Protein AF-A0A3D3TGI0-F1 (afdb_monomer)

Structure (mmCIF, N/CA/C/O backbone):
data_AF-A0A3D3TGI0-F1
#
_entry.id   AF-A0A3D3TGI0-F1
#
loop_
_atom_site.group_PDB
_atom_site.id
_atom_site.type_symbol
_atom_site.label_atom_id
_atom_site.label_alt_id
_atom_site.label_comp_id
_atom_site.label_asym_id
_atom_site.label_entity_id
_atom_site.label_seq_id
_atom_site.pdbx_PDB_ins_code
_atom_site.Cartn_x
_atom_site.Cartn_y
_atom_site.Cartn_z
_atom_site.occupancy
_atom_site.B_iso_or_equiv
_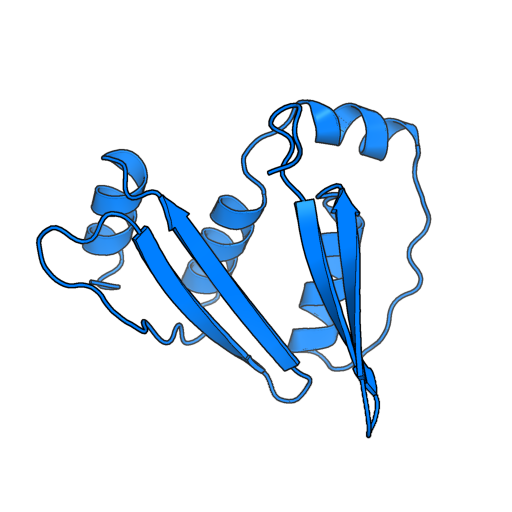atom_site.auth_seq_id
_atom_site.auth_comp_id
_atom_site.auth_asym_id
_atom_site.auth_atom_id
_atom_site.pdbx_PDB_model_num
ATOM 1 N N . THR A 1 1 ? -0.706 3.916 -10.658 1.00 50.66 1 THR A N 1
ATOM 2 C CA . THR A 1 1 ? -0.327 5.333 -10.785 1.00 50.66 1 THR A CA 1
ATOM 3 C C . THR A 1 1 ? -1.425 6.099 -11.508 1.00 50.66 1 THR A C 1
ATOM 5 O O . THR A 1 1 ? -2.243 5.463 -12.172 1.00 50.66 1 THR A O 1
ATOM 8 N N . SER A 1 2 ? -1.526 7.420 -11.330 1.00 55.44 2 SER A N 1
ATOM 9 C CA . SER A 1 2 ? -2.457 8.270 -12.094 1.00 55.44 2 SER A CA 1
ATOM 10 C C . SER A 1 2 ? -2.064 8.320 -13.581 1.00 55.44 2 SER A C 1
ATOM 12 O O . SER A 1 2 ? -0.994 7.838 -13.958 1.00 55.44 2 SER A O 1
ATOM 14 N N . LYS A 1 3 ? -2.903 8.935 -14.429 1.00 52.12 3 LYS A N 1
ATOM 15 C CA . LYS A 1 3 ? -2.569 9.195 -15.847 1.00 52.12 3 LYS A CA 1
ATOM 16 C C . LYS A 1 3 ? -1.286 10.016 -16.029 1.00 52.12 3 LYS A C 1
ATOM 18 O O . LYS A 1 3 ? -0.655 9.913 -17.072 1.00 52.12 3 LYS A O 1
ATOM 23 N N . ASP A 1 4 ? -0.894 10.744 -14.995 1.00 48.22 4 ASP A N 1
ATOM 24 C CA . ASP A 1 4 ? 0.265 11.632 -14.972 1.00 48.22 4 ASP A CA 1
ATOM 25 C C . ASP A 1 4 ? 1.473 10.997 -14.249 1.00 48.22 4 ASP A C 1
ATOM 27 O O . ASP A 1 4 ? 2.465 11.665 -13.980 1.00 48.22 4 ASP A O 1
ATOM 31 N N . GLY A 1 5 ? 1.399 9.701 -13.914 1.00 48.97 5 GLY A N 1
ATOM 32 C CA . GLY A 1 5 ? 2.508 8.949 -13.320 1.00 48.97 5 GLY A CA 1
ATOM 33 C C . GLY A 1 5 ? 2.564 8.939 -11.789 1.00 48.97 5 GLY A C 1
ATOM 34 O O . GLY A 1 5 ? 3.476 8.335 -11.235 1.00 48.97 5 GLY A O 1
ATOM 35 N N . TYR A 1 6 ? 1.586 9.517 -11.086 1.00 56.44 6 TYR A N 1
ATOM 36 C CA . TYR A 1 6 ? 1.660 9.679 -9.626 1.00 56.44 6 TYR A CA 1
ATOM 37 C C . TYR A 1 6 ? 1.312 8.401 -8.847 1.00 56.44 6 TYR A C 1
ATOM 39 O O . TYR A 1 6 ? 0.370 7.695 -9.235 1.00 56.44 6 TYR A O 1
ATOM 47 N N . PRO A 1 7 ? 1.985 8.103 -7.721 1.00 53.41 7 PRO A N 1
ATOM 48 C CA . PRO A 1 7 ? 1.555 7.056 -6.802 1.00 53.41 7 PRO A CA 1
ATOM 49 C C . PRO A 1 7 ? 0.202 7.433 -6.173 1.00 53.41 7 PRO A C 1
ATOM 51 O O . PRO A 1 7 ? -0.004 8.538 -5.674 1.00 53.41 7 PRO A O 1
ATOM 54 N N . ILE A 1 8 ? -0.758 6.510 -6.242 1.00 63.84 8 ILE A N 1
ATOM 55 C CA . ILE A 1 8 ? -2.124 6.694 -5.735 1.00 63.84 8 ILE A CA 1
ATOM 56 C C . ILE A 1 8 ? -2.491 5.506 -4.853 1.00 63.84 8 ILE A C 1
ATOM 58 O O . ILE A 1 8 ? -2.321 4.352 -5.252 1.00 63.84 8 ILE A O 1
ATOM 62 N N . PHE A 1 9 ? -3.036 5.782 -3.674 1.00 61.69 9 PHE A N 1
ATOM 63 C CA . PHE A 1 9 ? -3.722 4.788 -2.869 1.00 61.69 9 PHE A CA 1
ATOM 64 C C . PHE A 1 9 ? -5.080 4.499 -3.481 1.00 61.69 9 PHE A C 1
ATOM 66 O O . PHE A 1 9 ? -5.897 5.402 -3.657 1.00 61.69 9 PHE A O 1
ATOM 73 N N . LYS A 1 10 ? -5.336 3.224 -3.763 1.00 67.12 10 LYS A N 1
ATOM 74 C CA . LYS A 1 10 ? -6.688 2.736 -3.999 1.00 67.12 10 LYS A CA 1
ATOM 75 C C . LYS A 1 10 ? -7.294 2.354 -2.648 1.00 67.12 10 LYS A C 1
ATOM 77 O O . LYS A 1 10 ? -6.765 1.482 -1.962 1.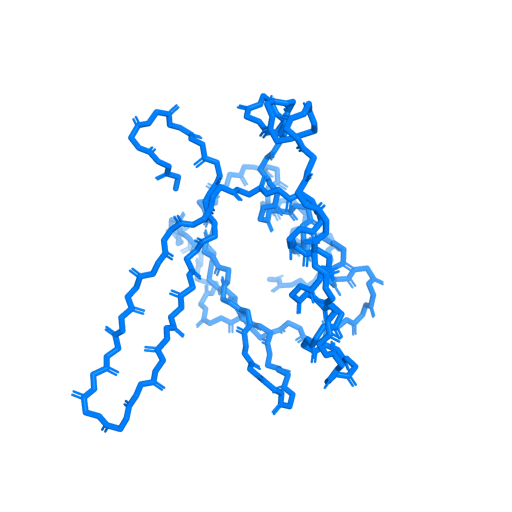00 67.12 10 LYS A O 1
ATOM 82 N N . MET A 1 11 ? -8.386 3.008 -2.275 1.00 64.94 11 MET A N 1
ATOM 83 C CA . MET A 1 11 ? -9.175 2.680 -1.095 1.00 64.94 11 MET A CA 1
ATOM 84 C C . MET A 1 11 ? -10.515 2.096 -1.533 1.00 64.94 11 MET A C 1
ATOM 86 O O . MET A 1 11 ? -11.259 2.740 -2.269 1.00 64.94 11 MET A O 1
ATOM 90 N N . ASP A 1 12 ? -10.823 0.902 -1.033 1.00 69.88 12 ASP A N 1
ATOM 91 C CA . ASP A 1 12 ? -12.079 0.212 -1.320 1.00 69.88 12 ASP A CA 1
ATOM 92 C C . ASP A 1 12 ? -13.019 0.375 -0.125 1.00 69.88 12 ASP A C 1
ATOM 94 O O . ASP A 1 12 ? -12.794 -0.194 0.947 1.00 69.88 12 ASP A O 1
ATOM 98 N N . ALA A 1 13 ? -14.082 1.160 -0.296 1.00 68.88 13 ALA A N 1
ATOM 99 C CA . ALA A 1 13 ? -15.162 1.252 0.674 1.00 68.88 13 ALA A CA 1
ATOM 100 C C . ALA A 1 13 ? -16.179 0.145 0.384 1.00 68.88 13 ALA A C 1
ATOM 102 O O . ALA A 1 13 ? -16.968 0.225 -0.559 1.00 68.88 13 ALA A O 1
ATOM 103 N N . VAL A 1 14 ? -16.132 -0.915 1.189 1.00 73.94 14 VAL A N 1
ATOM 104 C CA . VAL A 1 14 ? -17.007 -2.080 1.032 1.00 73.94 14 VAL A CA 1
ATOM 105 C C . VAL A 1 14 ? -18.282 -1.880 1.851 1.00 73.94 14 VAL A C 1
ATOM 107 O O . VAL A 1 14 ? -18.252 -1.857 3.081 1.00 73.94 14 VAL A O 1
ATOM 110 N N . TYR A 1 15 ? -19.410 -1.769 1.158 1.00 69.38 15 TYR A N 1
ATOM 111 C CA . TYR A 1 15 ? -20.763 -1.770 1.711 1.00 69.38 15 TYR A CA 1
ATOM 112 C C . TYR A 1 15 ? -21.426 -3.138 1.467 1.00 69.38 15 TYR A C 1
ATOM 114 O O . TYR A 1 15 ? -20.960 -3.892 0.612 1.00 69.38 15 TYR A O 1
ATOM 122 N N . PRO A 1 16 ? -22.551 -3.469 2.136 1.00 82.69 16 PRO A N 1
ATOM 123 C CA . PRO A 1 16 ? -23.199 -4.777 1.984 1.00 82.69 16 PRO A CA 1
ATOM 124 C C . PRO A 1 16 ? -23.560 -5.177 0.542 1.00 82.69 16 PRO A C 1
ATOM 126 O O . PRO A 1 16 ? -23.615 -6.365 0.246 1.00 82.69 16 PRO A O 1
ATOM 129 N N . LEU A 1 17 ? -23.809 -4.206 -0.347 1.00 87.12 17 LEU A N 1
ATOM 130 C CA . LEU A 1 17 ? -24.256 -4.442 -1.730 1.00 87.12 17 LEU A CA 1
ATOM 131 C C . LEU A 1 17 ? -23.396 -3.749 -2.797 1.00 87.12 17 LEU A C 1
ATOM 133 O O . LEU A 1 17 ? -23.707 -3.840 -3.983 1.00 87.12 17 LEU A O 1
ATOM 137 N N . ARG A 1 18 ? -22.344 -3.020 -2.407 1.00 68.69 18 ARG A N 1
ATOM 138 C CA . ARG A 1 18 ? -21.484 -2.304 -3.358 1.00 68.69 18 ARG A CA 1
ATOM 139 C C . ARG A 1 18 ? -20.084 -2.095 -2.808 1.00 68.69 18 ARG A C 1
ATOM 141 O O . ARG A 1 18 ? -19.883 -2.058 -1.599 1.00 68.69 18 ARG A O 1
ATOM 148 N N . THR A 1 19 ? -19.121 -1.922 -3.698 1.00 75.38 19 THR A N 1
ATOM 149 C CA . THR A 1 19 ? -17.774 -1.480 -3.338 1.00 75.38 19 THR A CA 1
ATOM 150 C C . THR A 1 19 ? -17.460 -0.230 -4.133 1.00 75.38 19 THR A C 1
ATOM 152 O O . THR A 1 19 ? -17.442 -0.274 -5.362 1.00 75.38 19 THR A O 1
ATOM 155 N N . ASP A 1 20 ? -17.237 0.869 -3.423 1.00 66.56 20 ASP A N 1
ATOM 156 C CA . ASP A 1 20 ? -16.854 2.140 -4.023 1.00 66.56 20 ASP A CA 1
ATOM 157 C C . ASP A 1 20 ? -15.325 2.256 -3.971 1.00 66.56 20 ASP A C 1
ATOM 159 O O . ASP A 1 20 ? -14.714 2.024 -2.926 1.00 66.56 20 ASP A O 1
ATOM 16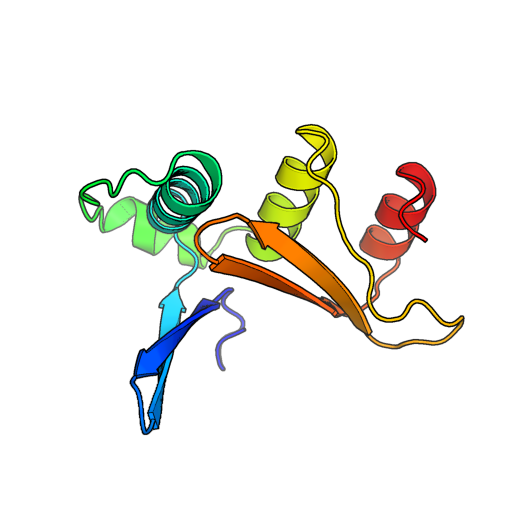3 N N . ASN A 1 21 ? -14.706 2.594 -5.104 1.00 70.50 21 ASN A N 1
ATOM 164 C CA . ASN A 1 21 ? -13.256 2.749 -5.206 1.00 70.50 21 ASN A CA 1
ATOM 165 C C . ASN A 1 21 ? -12.899 4.238 -5.157 1.00 70.50 21 ASN A C 1
ATOM 167 O O . ASN A 1 21 ? -13.390 5.021 -5.973 1.00 70.50 21 ASN A O 1
ATOM 171 N N . PHE A 1 22 ? -11.995 4.612 -4.259 1.00 56.34 22 PHE A N 1
ATOM 172 C CA . PHE A 1 22 ? -11.444 5.959 -4.154 1.00 56.34 22 PHE A CA 1
ATOM 173 C C . PHE A 1 22 ? -9.955 5.934 -4.473 1.00 56.34 22 PHE A C 1
ATOM 175 O O . PHE A 1 22 ? -9.243 5.015 -4.069 1.00 56.34 22 PHE A O 1
ATOM 182 N N . TYR A 1 23 ? -9.486 6.958 -5.179 1.00 62.25 23 TYR A N 1
ATOM 183 C CA . TYR A 1 23 ? -8.071 7.137 -5.477 1.00 62.25 23 TYR A CA 1
ATOM 184 C C . TYR A 1 23 ? -7.580 8.388 -4.770 1.00 62.25 23 TYR A C 1
ATOM 186 O O . TYR A 1 23 ? -8.016 9.494 -5.081 1.00 62.25 23 TYR A O 1
ATOM 194 N N . ILE A 1 24 ? -6.700 8.195 -3.796 1.00 62.31 24 ILE A N 1
ATOM 195 C CA . ILE A 1 24 ? -6.141 9.266 -2.976 1.00 62.31 24 I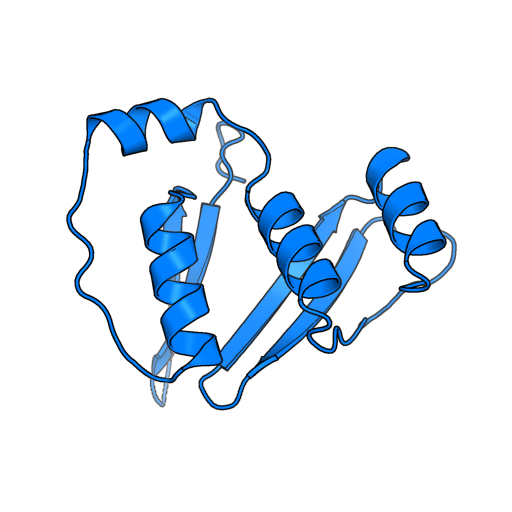LE A CA 1
ATOM 196 C C . ILE A 1 24 ? -4.659 9.382 -3.341 1.00 62.31 24 ILE A C 1
ATOM 198 O O . ILE A 1 24 ? -3.983 8.353 -3.395 1.00 62.31 24 ILE A O 1
ATOM 202 N N . PRO A 1 25 ? -4.128 10.584 -3.611 1.00 63.81 25 PRO A N 1
ATOM 203 C CA . PRO A 1 25 ? -2.696 10.760 -3.826 1.00 63.81 25 PRO A CA 1
ATOM 204 C C . PRO A 1 25 ? -1.885 10.189 -2.659 1.00 63.81 25 PRO A C 1
ATOM 206 O O . PRO A 1 25 ? -2.288 10.297 -1.498 1.00 63.81 25 PRO A O 1
ATOM 209 N N . ALA A 1 26 ? -0.769 9.533 -2.971 1.00 62.94 26 ALA A N 1
ATOM 210 C CA . ALA A 1 26 ? 0.081 8.928 -1.961 1.00 62.94 26 ALA A CA 1
ATOM 211 C C . ALA A 1 26 ? 0.811 10.016 -1.160 1.00 62.94 26 ALA A C 1
ATOM 213 O O . ALA A 1 26 ? 1.836 10.541 -1.576 1.00 62.94 26 ALA A O 1
ATOM 214 N N . TYR A 1 27 ? 0.222 10.373 -0.023 1.00 71.69 27 TYR A N 1
ATOM 215 C CA . TYR A 1 27 ? 0.729 11.349 0.935 1.00 71.69 27 TYR A CA 1
ATOM 216 C C . TYR A 1 27 ? 1.149 10.613 2.215 1.00 71.69 27 TYR A C 1
ATOM 218 O O . TYR A 1 27 ? 0.392 9.775 2.724 1.00 71.69 27 TYR A O 1
ATOM 226 N N . THR A 1 28 ? 2.351 10.888 2.724 1.00 69.62 28 THR A N 1
ATOM 227 C CA . THR A 1 28 ? 3.006 10.122 3.802 1.00 69.62 28 THR A CA 1
ATOM 228 C C . THR A 1 28 ? 2.171 10.052 5.079 1.00 69.62 28 THR A C 1
ATOM 230 O O . THR A 1 28 ? 2.083 9.009 5.721 1.00 69.62 28 THR A O 1
ATOM 233 N N . GLU A 1 29 ? 1.476 11.124 5.435 1.00 73.69 29 GLU A N 1
ATOM 234 C CA . GLU A 1 29 ? 0.671 11.224 6.647 1.00 73.69 29 GLU A CA 1
ATOM 235 C C . GLU A 1 29 ? -0.608 10.395 6.525 1.00 73.69 29 GLU A C 1
ATOM 237 O O . GLU A 1 29 ? -1.016 9.752 7.494 1.00 73.69 29 GLU A O 1
ATOM 242 N N . ILE A 1 30 ? -1.211 10.350 5.330 1.00 74.44 30 ILE A N 1
ATOM 243 C CA . ILE A 1 30 ? -2.344 9.459 5.046 1.00 74.44 30 ILE A CA 1
ATOM 244 C C . ILE A 1 30 ? -1.874 8.007 5.108 1.00 74.44 30 ILE A C 1
ATOM 246 O O . ILE A 1 30 ? -2.519 7.186 5.763 1.00 74.44 30 ILE A O 1
ATOM 250 N N . ALA A 1 31 ? -0.725 7.695 4.502 1.00 72.50 31 ALA A N 1
ATOM 251 C CA . ALA A 1 31 ? -0.133 6.363 4.562 1.00 72.50 31 ALA A CA 1
ATOM 252 C C . ALA A 1 31 ? 0.104 5.929 6.016 1.00 72.50 31 ALA A C 1
ATOM 254 O O . ALA A 1 31 ? -0.355 4.867 6.437 1.00 72.50 31 ALA A O 1
ATOM 255 N N . GLN A 1 32 ? 0.742 6.785 6.815 1.00 74.94 32 GLN A N 1
ATOM 256 C CA . GLN A 1 32 ? 1.045 6.517 8.215 1.00 74.94 32 GLN A CA 1
ATOM 257 C C . GLN A 1 32 ? -0.222 6.345 9.055 1.00 74.94 32 GLN A C 1
ATOM 259 O O . GLN A 1 32 ? -0.281 5.446 9.897 1.00 74.94 32 GLN A O 1
ATOM 264 N N . ALA A 1 33 ? -1.252 7.161 8.822 1.00 78.00 33 ALA A N 1
ATOM 265 C CA . ALA A 1 33 ? -2.536 7.029 9.500 1.00 78.00 33 ALA A CA 1
ATOM 266 C C . ALA A 1 33 ? -3.218 5.691 9.169 1.00 78.00 33 ALA A C 1
ATOM 268 O O . ALA A 1 33 ? -3.661 4.991 10.083 1.00 78.00 33 ALA A O 1
ATOM 269 N N . VAL A 1 34 ? -3.238 5.288 7.893 1.00 76.06 34 VAL A N 1
ATOM 270 C CA . VAL A 1 34 ? -3.804 3.999 7.460 1.00 76.06 34 VAL A CA 1
ATOM 271 C C . VAL A 1 34 ? -3.021 2.829 8.058 1.00 76.06 34 VAL A C 1
ATOM 273 O O . VAL A 1 34 ? -3.623 1.902 8.597 1.00 76.06 34 VAL A O 1
ATOM 276 N N . ILE A 1 35 ? -1.688 2.875 8.043 1.00 74.81 35 ILE A N 1
ATOM 277 C CA . ILE A 1 35 ? -0.832 1.845 8.655 1.00 74.81 35 ILE A CA 1
ATOM 278 C C . ILE A 1 35 ? -1.098 1.733 10.154 1.00 74.81 35 ILE A C 1
ATOM 280 O O . ILE A 1 35 ? -1.284 0.631 10.668 1.00 74.81 35 ILE A O 1
ATOM 284 N N . ASN A 1 36 ? -1.140 2.864 10.862 1.00 77.88 36 ASN A N 1
ATOM 285 C CA . ASN A 1 36 ? -1.401 2.889 12.298 1.00 77.88 36 ASN A CA 1
ATOM 286 C C . ASN A 1 36 ? -2.781 2.311 12.613 1.00 77.88 36 ASN A C 1
ATOM 288 O O . ASN A 1 36 ? -2.910 1.518 13.546 1.00 77.88 36 ASN A O 1
ATOM 292 N N . TYR A 1 37 ? -3.790 2.630 11.803 1.00 81.44 37 TYR A N 1
ATOM 293 C CA . TYR A 1 37 ? -5.109 2.025 11.923 1.00 81.44 37 TYR A CA 1
ATOM 294 C C . TYR A 1 37 ? -5.069 0.509 11.701 1.00 81.44 37 TYR A C 1
ATOM 296 O O . TYR A 1 37 ? -5.635 -0.246 12.490 1.00 81.44 37 TYR A O 1
ATOM 304 N N . LEU A 1 38 ? -4.376 0.035 10.668 1.00 77.75 38 LEU A N 1
ATO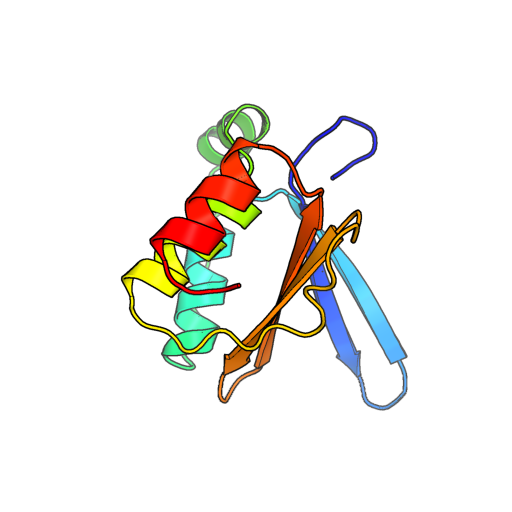M 305 C CA . LEU A 1 38 ? -4.294 -1.392 10.359 1.00 77.75 38 LEU A CA 1
ATOM 306 C C . LEU A 1 38 ? -3.532 -2.184 11.431 1.00 77.75 38 LEU A C 1
ATOM 308 O O . LEU A 1 38 ? -3.946 -3.293 11.776 1.00 77.75 38 LEU A O 1
ATOM 312 N N . LEU A 1 39 ? -2.466 -1.607 11.991 1.00 75.19 39 LEU A N 1
ATOM 313 C CA . LEU A 1 39 ? -1.647 -2.220 13.038 1.00 75.19 39 LEU A CA 1
ATOM 314 C C . LEU A 1 39 ? -2.304 -2.158 14.422 1.00 75.19 39 LEU A C 1
ATOM 316 O O . LEU A 1 39 ? -2.316 -3.150 15.146 1.00 75.19 39 LEU A O 1
ATOM 320 N N . GLN A 1 40 ? -2.827 -0.993 14.809 1.00 82.62 40 GLN A N 1
ATOM 321 C CA . GLN A 1 40 ? -3.258 -0.707 16.183 1.00 82.62 40 GLN A CA 1
ATOM 322 C C . GLN A 1 40 ? -4.782 -0.669 16.344 1.00 82.62 40 GLN A C 1
ATOM 324 O O . GLN A 1 40 ? -5.287 -0.667 17.466 1.00 82.62 40 GLN A O 1
ATOM 329 N N . GLY A 1 41 ? -5.534 -0.611 15.244 1.00 79.19 41 GLY A N 1
ATOM 330 C CA . GLY A 1 41 ? -6.990 -0.471 15.248 1.00 79.19 41 GLY A CA 1
ATOM 331 C C . GLY A 1 41 ? -7.493 0.904 15.689 1.00 79.19 41 GLY A C 1
ATOM 332 O O . GLY A 1 41 ? -8.689 1.041 15.943 1.00 79.19 41 GLY A O 1
ATOM 333 N N . LYS A 1 42 ? -6.609 1.901 15.811 1.00 77.94 42 LYS A N 1
ATOM 334 C CA . LYS A 1 42 ? -6.949 3.260 16.247 1.00 77.94 42 LYS A CA 1
ATOM 335 C C . LYS A 1 42 ? -7.029 4.186 15.044 1.00 77.94 42 LYS A C 1
ATOM 337 O O . LYS A 1 42 ? -6.074 4.287 14.281 1.00 77.94 42 LYS A O 1
ATOM 342 N N . ALA A 1 43 ? -8.177 4.835 14.879 1.00 77.19 43 ALA A N 1
ATOM 343 C CA . ALA A 1 43 ? -8.321 5.903 13.904 1.00 77.19 43 ALA A CA 1
ATOM 344 C C . ALA A 1 43 ? -7.591 7.150 14.416 1.00 77.19 43 ALA A C 1
ATOM 346 O O . ALA A 1 43 ? -7.665 7.465 15.605 1.00 77.19 43 ALA A O 1
ATOM 347 N N . SER A 1 44 ? -6.910 7.842 13.511 1.00 75.56 44 SER A N 1
ATOM 348 C CA . SER A 1 44 ? -6.258 9.118 13.786 1.00 75.56 44 SER A CA 1
ATOM 349 C C . SER A 1 44 ? -6.858 10.180 12.885 1.00 75.56 44 SER A C 1
ATOM 351 O O . SER A 1 44 ? -7.150 9.916 11.719 1.00 75.56 44 SER A O 1
ATOM 353 N N . GLU A 1 45 ? -7.026 11.380 13.426 1.00 77.12 45 GLU A N 1
ATOM 354 C CA . GLU A 1 45 ? -7.351 12.543 12.614 1.00 77.12 45 GLU A CA 1
ATOM 355 C C . GLU A 1 45 ? -6.132 12.927 11.771 1.00 77.12 45 GLU A C 1
ATOM 357 O O . GLU A 1 45 ? -4.999 12.945 12.259 1.00 77.12 45 GLU A O 1
ATOM 362 N N . ILE A 1 46 ? -6.370 13.211 10.495 1.00 71.62 46 ILE A N 1
ATOM 363 C CA . ILE A 1 46 ? -5.334 13.628 9.557 1.00 71.62 46 ILE A CA 1
ATOM 364 C C . ILE A 1 46 ? -5.464 15.137 9.408 1.00 71.62 46 ILE A C 1
ATOM 366 O O . ILE A 1 46 ? -6.474 15.627 8.906 1.00 71.62 46 ILE A O 1
ATOM 370 N N . LYS A 1 47 ? -4.438 15.876 9.832 1.00 71.75 47 LYS A N 1
ATOM 371 C CA . LYS A 1 47 ? -4.328 17.296 9.498 1.00 71.75 47 LYS A CA 1
ATOM 372 C C . LYS A 1 47 ? -3.738 17.398 8.100 1.00 71.75 47 LYS A C 1
ATOM 374 O O . LYS A 1 47 ? -2.596 16.998 7.886 1.00 71.75 47 LYS A O 1
ATOM 379 N N . PHE A 1 48 ? -4.544 17.866 7.155 1.00 71.88 48 PHE A N 1
ATOM 380 C CA . PHE A 1 48 ? -4.087 18.099 5.793 1.00 71.88 48 PHE A CA 1
ATOM 381 C C . PHE A 1 48 ? -3.051 19.230 5.782 1.00 71.88 48 PHE A C 1
ATOM 383 O O . PHE A 1 48 ? -3.303 20.298 6.339 1.00 71.88 48 PHE A O 1
ATOM 390 N N . ASP A 1 49 ? -1.900 18.974 5.162 1.00 76.94 49 ASP A N 1
ATOM 391 C CA . ASP A 1 49 ? -0.844 19.957 4.921 1.00 76.94 49 ASP A CA 1
ATOM 392 C C . ASP A 1 49 ? -0.640 20.053 3.409 1.00 76.94 49 ASP A C 1
ATOM 394 O O . ASP A 1 49 ? -0.200 19.102 2.759 1.00 76.94 49 ASP A O 1
ATOM 398 N N . GLU A 1 50 ? -1.014 21.200 2.850 1.00 76.00 50 GLU A N 1
ATOM 399 C CA . GLU A 1 50 ? -0.971 21.452 1.413 1.00 76.00 50 GLU A CA 1
ATOM 400 C C . GLU A 1 50 ? 0.465 21.463 0.871 1.00 76.00 50 GLU A C 1
ATOM 402 O O . GLU A 1 50 ? 0.714 20.945 -0.213 1.00 76.00 50 GLU A O 1
ATOM 407 N N . VAL A 1 51 ? 1.439 21.967 1.636 1.00 78.25 51 VAL A N 1
ATOM 408 C CA . VAL A 1 51 ? 2.840 22.047 1.192 1.00 78.25 51 VAL A CA 1
ATOM 409 C C . VAL A 1 51 ? 3.429 20.651 1.052 1.00 78.25 51 VAL A C 1
ATOM 411 O O . VAL A 1 51 ? 4.080 20.339 0.054 1.00 78.25 51 VAL A O 1
ATOM 414 N N . ARG A 1 52 ? 3.180 19.788 2.040 1.00 70.62 52 ARG A N 1
ATOM 415 C CA . ARG A 1 52 ? 3.659 18.404 1.986 1.00 70.62 52 ARG A CA 1
ATOM 416 C C . ARG A 1 52 ? 2.906 17.574 0.949 1.00 70.62 52 ARG A C 1
ATOM 418 O O . ARG A 1 52 ? 3.511 16.712 0.318 1.00 70.62 52 ARG A O 1
ATOM 425 N N . PHE A 1 53 ? 1.623 17.861 0.735 1.00 70.62 53 PHE A N 1
ATOM 426 C CA . PHE A 1 53 ? 0.847 17.277 -0.357 1.00 70.62 53 PHE A CA 1
ATOM 427 C C . PHE A 1 53 ? 1.425 17.635 -1.733 1.00 70.62 53 PHE A C 1
ATOM 429 O O . PHE A 1 53 ? 1.545 16.762 -2.586 1.00 70.62 53 PHE A O 1
ATOM 436 N N . GLU A 1 54 ? 1.811 18.893 -1.962 1.00 71.38 54 GLU A N 1
ATOM 437 C CA . GLU A 1 54 ? 2.460 19.303 -3.213 1.00 71.38 54 GLU A CA 1
ATOM 438 C C . GLU A 1 54 ? 3.844 18.655 -3.379 1.00 71.38 54 GLU A C 1
ATOM 440 O O . GLU A 1 54 ? 4.168 18.180 -4.466 1.00 71.38 54 GLU A O 1
ATOM 445 N N . ALA A 1 55 ? 4.636 18.557 -2.306 1.00 68.06 55 ALA A N 1
ATOM 446 C CA . ALA A 1 55 ? 5.945 17.900 -2.335 1.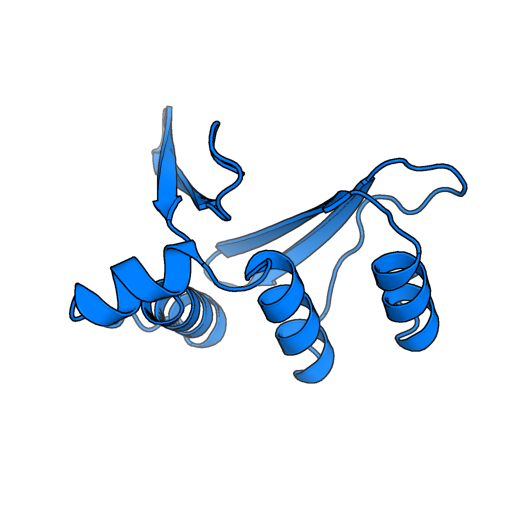00 68.06 55 ALA A CA 1
ATOM 447 C C . ALA A 1 55 ? 5.843 16.398 -2.657 1.00 68.06 55 ALA A C 1
ATOM 449 O O . ALA A 1 55 ? 6.608 15.885 -3.480 1.00 68.06 55 ALA A O 1
ATOM 450 N N . SER A 1 56 ? 4.844 15.700 -2.101 1.00 61.75 56 SER A N 1
ATOM 451 C CA . SER A 1 56 ? 4.648 14.268 -2.353 1.00 61.75 56 SER A CA 1
ATOM 452 C C . SER A 1 56 ? 4.247 13.954 -3.799 1.00 61.75 56 SER A C 1
ATOM 454 O O . SER A 1 56 ? 4.322 12.802 -4.218 1.00 61.75 56 SER A O 1
ATOM 456 N N . LYS A 1 57 ? 3.876 14.960 -4.608 1.00 61.66 57 LYS A N 1
ATOM 457 C CA . LYS A 1 57 ? 3.685 14.796 -6.062 1.00 61.66 57 LYS A CA 1
ATOM 458 C C . LYS A 1 57 ? 4.991 14.528 -6.812 1.00 61.66 57 LYS A C 1
ATOM 460 O O . LYS A 1 57 ? 4.941 14.100 -7.963 1.00 61.66 57 LYS A O 1
ATOM 465 N N . THR A 1 58 ? 6.134 14.815 -6.191 1.00 58.56 58 THR A N 1
ATOM 466 C CA . THR A 1 58 ? 7.468 14.712 -6.804 1.00 58.56 58 THR A CA 1
ATOM 467 C C . THR A 1 58 ? 8.336 13.603 -6.215 1.00 58.56 58 THR A C 1
ATOM 469 O O . THR A 1 58 ? 9.368 13.274 -6.798 1.00 58.56 58 THR A O 1
ATOM 472 N N . GLU A 1 59 ? 7.924 13.007 -5.096 1.00 53.19 59 GLU A N 1
ATOM 473 C CA . GLU A 1 59 ? 8.696 11.982 -4.391 1.00 53.19 59 GLU A CA 1
ATOM 474 C C . GLU A 1 59 ? 8.308 10.544 -4.782 1.00 53.19 59 GLU A C 1
ATOM 476 O O . GLU A 1 59 ? 7.293 10.291 -5.433 1.00 53.19 59 GLU A O 1
ATOM 481 N N . GLN A 1 60 ? 9.213 9.626 -4.425 1.00 57.41 60 GLN A N 1
ATOM 482 C CA . GLN A 1 60 ? 9.334 8.213 -4.798 1.00 57.41 60 GLN A CA 1
ATOM 483 C C . GLN A 1 60 ? 8.049 7.369 -4.702 1.00 57.41 60 GLN A C 1
ATOM 485 O O . GLN A 1 60 ? 7.055 7.744 -4.085 1.00 57.41 60 GLN A O 1
ATOM 490 N N . ASP A 1 61 ? 8.079 6.181 -5.327 1.00 67.25 61 ASP A N 1
ATOM 491 C CA . ASP A 1 61 ? 6.996 5.192 -5.266 1.00 67.25 61 ASP A CA 1
ATOM 492 C C . ASP A 1 61 ? 6.740 4.740 -3.818 1.00 67.25 61 ASP A C 1
ATOM 494 O O . ASP A 1 61 ? 7.286 3.751 -3.322 1.00 67.25 61 ASP A O 1
ATOM 498 N N . LEU A 1 62 ? 5.858 5.477 -3.147 1.00 69.62 62 LEU A N 1
ATOM 499 C CA . LEU A 1 62 ? 5.504 5.302 -1.745 1.00 69.62 62 LEU A CA 1
ATOM 500 C C . LEU A 1 62 ? 4.936 3.905 -1.449 1.00 69.62 62 LEU A C 1
ATOM 502 O O . LEU A 1 62 ? 4.998 3.423 -0.318 1.00 69.62 62 LEU A O 1
ATOM 506 N N . SER A 1 63 ? 4.418 3.214 -2.468 1.00 73.25 63 SER A N 1
ATOM 507 C CA . SER A 1 63 ? 3.953 1.833 -2.334 1.00 73.25 63 SER A CA 1
ATOM 508 C C . SER A 1 63 ? 5.121 0.884 -2.056 1.00 73.25 63 SER A C 1
ATOM 510 O O . SER A 1 63 ? 4.993 -0.014 -1.220 1.00 73.25 63 SER A O 1
ATOM 512 N N . LEU A 1 64 ? 6.258 1.090 -2.730 1.00 77.06 64 LEU A N 1
ATOM 513 C CA . LEU A 1 64 ? 7.467 0.289 -2.552 1.00 77.06 64 LEU A CA 1
ATOM 514 C C . LEU A 1 64 ? 8.117 0.569 -1.197 1.00 77.06 64 LEU A C 1
ATOM 516 O O . LEU A 1 64 ? 8.477 -0.372 -0.494 1.00 77.06 64 LEU A O 1
ATOM 520 N N . GLU A 1 65 ? 8.219 1.833 -0.793 1.00 77.56 65 GLU A N 1
ATOM 521 C CA . GLU A 1 65 ? 8.746 2.197 0.530 1.00 77.56 65 GLU A CA 1
ATOM 522 C C . GLU A 1 65 ? 7.911 1.600 1.658 1.00 77.56 65 GLU A C 1
ATOM 524 O O . GLU A 1 65 ? 8.444 1.001 2.594 1.00 77.56 65 GLU A O 1
ATOM 529 N N . LEU A 1 66 ? 6.585 1.683 1.531 1.00 78.62 66 LEU A N 1
ATOM 530 C CA . LEU A 1 66 ? 5.660 1.064 2.466 1.00 78.62 66 LEU A CA 1
ATOM 531 C C . LEU A 1 66 ? 5.884 -0.448 2.561 1.00 78.62 66 LEU A C 1
ATOM 533 O O . LEU A 1 66 ? 5.899 -1.013 3.655 1.00 78.62 66 LEU A O 1
ATOM 537 N N . PHE A 1 67 ? 6.058 -1.112 1.422 1.00 82.69 67 PHE A N 1
ATOM 538 C CA . PHE A 1 67 ? 6.351 -2.537 1.396 1.00 82.69 67 PHE A CA 1
ATOM 539 C C . PHE A 1 67 ? 7.671 -2.856 2.110 1.00 82.69 67 PHE A C 1
ATOM 541 O O . PHE A 1 67 ? 7.678 -3.715 2.995 1.00 82.69 67 PHE A O 1
ATOM 548 N N . LYS A 1 68 ? 8.750 -2.123 1.799 1.00 83.50 68 LYS A N 1
ATOM 549 C CA . LYS A 1 68 ? 10.065 -2.288 2.439 1.00 83.50 68 LYS A CA 1
ATOM 550 C C . LYS A 1 68 ? 9.970 -2.105 3.963 1.00 83.50 68 LYS A C 1
ATOM 552 O O . LYS A 1 68 ? 10.400 -2.977 4.714 1.00 83.50 68 LYS A O 1
ATOM 557 N N . LEU A 1 69 ? 9.284 -1.059 4.429 1.00 81.75 69 LEU A N 1
ATOM 558 C CA . LEU A 1 69 ? 9.057 -0.794 5.856 1.00 81.75 69 LEU A CA 1
ATOM 559 C C . LEU A 1 69 ? 8.300 -1.934 6.562 1.00 81.75 69 LEU A C 1
ATOM 561 O O . LEU A 1 69 ? 8.583 -2.264 7.716 1.00 81.75 69 LEU A O 1
ATOM 565 N 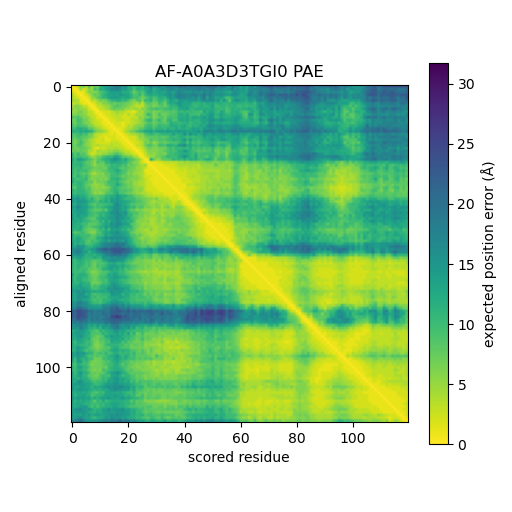N . MET A 1 70 ? 7.312 -2.539 5.899 1.00 83.62 70 MET A N 1
ATOM 566 C CA . MET A 1 70 ? 6.551 -3.659 6.464 1.00 83.62 70 MET A CA 1
ATOM 567 C C . MET A 1 70 ? 7.409 -4.920 6.606 1.00 83.62 70 MET A C 1
ATOM 569 O O . MET A 1 70 ? 7.313 -5.613 7.624 1.00 83.62 70 MET A O 1
ATOM 573 N N . VAL A 1 71 ? 8.265 -5.188 5.616 1.00 84.50 71 VAL A N 1
ATOM 574 C CA . VAL A 1 71 ? 9.251 -6.277 5.650 1.00 84.50 71 VAL A CA 1
ATOM 575 C C . VAL A 1 71 ? 10.253 -6.050 6.786 1.00 84.50 71 VAL A C 1
ATOM 577 O O . VAL A 1 71 ? 10.452 -6.944 7.609 1.00 84.50 71 VAL A O 1
ATOM 580 N N . GLU A 1 72 ? 10.800 -4.838 6.918 1.00 85.25 72 GLU A N 1
ATOM 581 C CA . GLU A 1 72 ? 11.718 -4.458 8.005 1.00 85.25 72 GLU A CA 1
ATOM 582 C C . GLU A 1 72 ? 11.090 -4.627 9.394 1.00 85.25 72 GLU A C 1
ATOM 584 O O . GLU A 1 72 ? 11.720 -5.139 10.323 1.00 85.25 72 GLU A O 1
ATOM 589 N N . LYS A 1 73 ? 9.809 -4.267 9.538 1.00 81.06 73 LYS A N 1
ATOM 590 C CA . LYS A 1 73 ? 9.029 -4.482 10.768 1.00 81.06 73 LYS A CA 1
ATOM 591 C C . LYS A 1 73 ? 8.663 -5.952 11.014 1.00 81.06 73 LYS A C 1
ATOM 593 O O . LYS A 1 73 ? 7.936 -6.236 11.967 1.00 81.06 73 LYS A O 1
ATOM 598 N N . ARG A 1 74 ? 9.160 -6.886 10.193 1.00 81.75 74 ARG A N 1
ATOM 599 C CA . ARG A 1 74 ? 8.894 -8.334 10.250 1.00 81.75 74 ARG A CA 1
ATOM 600 C C . ARG A 1 74 ? 7.405 -8.671 10.191 1.00 81.75 74 ARG A C 1
ATOM 602 O O . ARG A 1 74 ? 6.960 -9.670 10.761 1.00 81.75 74 ARG A O 1
ATOM 609 N N . VAL A 1 75 ? 6.617 -7.837 9.515 1.00 82.19 75 VAL A N 1
ATOM 610 C CA . VAL A 1 75 ? 5.204 -8.127 9.289 1.00 82.19 75 VAL A CA 1
ATOM 611 C C . VAL A 1 75 ? 5.116 -9.240 8.251 1.00 82.19 75 VAL A C 1
ATOM 613 O O . VAL A 1 75 ? 5.748 -9.175 7.200 1.00 82.19 75 VAL A O 1
ATOM 616 N N . ARG A 1 76 ? 4.334 -10.284 8.542 1.00 83.50 76 ARG A N 1
ATOM 617 C CA . ARG A 1 76 ? 4.198 -11.427 7.635 1.00 83.50 76 ARG A CA 1
ATOM 618 C C . ARG A 1 76 ? 3.568 -10.989 6.311 1.00 83.50 76 ARG A C 1
ATOM 620 O O . ARG A 1 76 ? 2.385 -10.649 6.262 1.00 83.50 76 ARG A O 1
ATOM 627 N N . VAL A 1 77 ? 4.353 -11.075 5.245 1.00 84.44 77 VAL A N 1
ATOM 628 C CA . VAL A 1 77 ? 3.913 -10.871 3.865 1.00 84.44 77 VAL A CA 1
ATOM 629 C C . VAL A 1 77 ? 3.428 -12.203 3.297 1.00 84.44 77 VAL A C 1
ATOM 631 O O . VAL A 1 77 ? 4.124 -13.210 3.389 1.00 84.44 77 VAL A O 1
ATOM 634 N N . ASN A 1 78 ? 2.231 -12.220 2.714 1.00 83.44 78 ASN A N 1
ATOM 635 C CA . ASN A 1 78 ? 1.731 -13.362 1.956 1.00 83.44 78 ASN A CA 1
ATOM 636 C C . ASN A 1 78 ? 1.898 -13.060 0.465 1.00 83.44 78 ASN A C 1
ATOM 638 O O . ASN A 1 78 ? 1.271 -12.139 -0.063 1.00 83.44 78 ASN A O 1
ATOM 642 N N . THR A 1 79 ? 2.749 -13.820 -0.213 1.00 78.12 79 THR A N 1
ATOM 643 C CA . THR A 1 79 ? 2.960 -13.705 -1.657 1.00 78.12 79 THR A CA 1
ATOM 644 C C . THR A 1 79 ? 1.932 -14.563 -2.394 1.00 78.12 79 THR A C 1
ATOM 646 O O . THR A 1 79 ? 1.634 -15.685 -1.989 1.00 78.12 79 THR A O 1
ATOM 649 N N . LEU A 1 80 ? 1.312 -14.009 -3.440 1.00 64.50 80 LEU A N 1
ATOM 650 C CA . LEU A 1 80 ? 0.227 -14.685 -4.165 1.00 64.50 80 LEU A CA 1
ATOM 651 C C . LEU A 1 80 ? 0.722 -15.455 -5.385 1.00 64.50 80 LEU A C 1
ATOM 653 O O . LEU A 1 80 ? 0.108 -16.448 -5.765 1.00 64.50 80 LEU A O 1
ATOM 657 N N . SER A 1 81 ? 1.797 -15.006 -6.028 1.00 57.72 81 SER A N 1
ATOM 658 C CA . SER A 1 81 ? 2.383 -15.675 -7.190 1.00 57.72 81 SER A CA 1
ATOM 659 C C . SER A 1 81 ? 3.762 -15.102 -7.465 1.00 57.72 81 SER A C 1
ATOM 661 O O . SER A 1 81 ? 3.882 -13.919 -7.780 1.00 57.72 81 SER A O 1
ATOM 663 N N . VAL A 1 82 ? 4.785 -15.947 -7.388 1.00 57.75 82 VAL A N 1
ATOM 664 C CA . VAL A 1 82 ? 6.121 -15.621 -7.882 1.00 57.75 82 VAL A CA 1
ATOM 665 C C . VAL A 1 82 ? 6.569 -16.790 -8.739 1.00 57.75 82 VAL A C 1
ATOM 667 O O . VAL A 1 82 ? 7.254 -17.705 -8.300 1.00 57.75 82 VAL A O 1
ATOM 670 N N . PHE A 1 83 ? 6.074 -16.814 -9.970 1.00 59.75 83 PHE A N 1
ATOM 671 C CA . PHE A 1 83 ? 6.566 -17.752 -10.967 1.00 59.75 83 PHE A CA 1
ATOM 672 C C . PHE A 1 83 ? 7.668 -17.065 -11.764 1.00 59.75 83 PHE A C 1
ATOM 674 O O . PHE A 1 83 ? 7.571 -15.876 -12.076 1.00 59.75 83 PHE A O 1
ATOM 681 N N . LYS A 1 84 ? 8.711 -17.819 -12.113 1.00 57.12 84 LYS A N 1
ATOM 682 C CA . LYS A 1 84 ? 9.789 -17.342 -12.983 1.00 57.12 84 LYS A CA 1
ATOM 683 C C . LYS A 1 84 ? 9.180 -16.832 -14.300 1.00 57.12 84 LYS A C 1
ATOM 685 O O . LYS A 1 84 ? 8.524 -17.598 -15.001 1.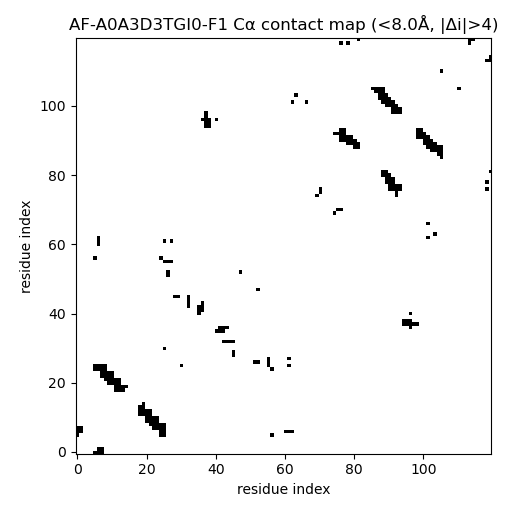00 57.12 84 LYS A O 1
ATOM 690 N N . GLY A 1 85 ? 9.362 -15.545 -14.606 1.00 63.78 85 GLY A N 1
ATOM 691 C CA . GLY A 1 85 ? 8.772 -14.877 -15.779 1.00 63.78 85 GLY A CA 1
ATOM 692 C C . GLY A 1 85 ? 7.474 -14.097 -15.522 1.00 63.78 85 GLY A C 1
ATOM 693 O O . GLY A 1 85 ? 6.881 -13.578 -16.468 1.00 63.78 85 GLY A O 1
ATOM 694 N N . ALA A 1 86 ? 7.016 -13.981 -14.271 1.00 72.19 86 ALA A N 1
ATOM 695 C CA . ALA A 1 86 ? 5.914 -13.085 -13.937 1.00 72.19 86 ALA A CA 1
ATOM 696 C C . ALA A 1 86 ? 6.296 -11.622 -14.222 1.00 72.19 86 ALA A C 1
ATOM 698 O O . ALA A 1 86 ? 7.375 -11.166 -13.861 1.00 72.19 86 ALA A O 1
ATOM 699 N N . LYS A 1 87 ? 5.385 -10.867 -14.846 1.00 80.69 87 LYS A N 1
ATOM 700 C CA . LYS A 1 87 ? 5.559 -9.422 -15.078 1.00 80.69 87 LYS A CA 1
ATOM 701 C C . LYS A 1 87 ? 5.323 -8.594 -13.808 1.00 80.69 87 LYS A C 1
ATOM 703 O O . LYS A 1 87 ? 5.860 -7.499 -13.672 1.00 80.69 87 LYS A O 1
ATOM 708 N N . TYR A 1 88 ? 4.501 -9.111 -12.898 1.00 82.50 88 TYR A N 1
ATOM 709 C CA . TYR A 1 88 ? 4.093 -8.419 -11.683 1.00 82.50 88 TYR A CA 1
ATOM 710 C C . TYR A 1 88 ? 4.316 -9.294 -10.459 1.00 82.50 88 TYR A C 1
ATOM 712 O O . TYR A 1 88 ? 3.966 -10.476 -10.460 1.00 82.50 88 TYR A O 1
ATOM 720 N N . PHE A 1 89 ? 4.825 -8.678 -9.401 1.00 84.12 89 PHE A N 1
ATOM 721 C CA . PHE A 1 89 ? 4.858 -9.250 -8.069 1.00 84.12 89 PHE A CA 1
ATOM 722 C C . PHE A 1 89 ? 3.586 -8.844 -7.328 1.00 84.12 89 PHE A C 1
ATOM 724 O O . PHE A 1 89 ? 3.299 -7.656 -7.167 1.00 84.12 89 PHE A O 1
ATOM 731 N N . ASN A 1 90 ? 2.825 -9.841 -6.877 1.00 85.62 90 ASN A N 1
ATOM 732 C CA . ASN A 1 90 ? 1.610 -9.632 -6.101 1.00 85.62 90 ASN A CA 1
ATOM 733 C C . ASN A 1 90 ? 1.799 -10.168 -4.686 1.00 85.62 90 ASN A C 1
ATOM 735 O O . ASN A 1 90 ? 2.054 -11.361 -4.485 1.00 85.62 90 ASN A O 1
ATOM 739 N N . ALA A 1 91 ? 1.599 -9.297 -3.708 1.00 85.94 91 ALA A N 1
ATOM 740 C CA . ALA A 1 91 ? 1.646 -9.651 -2.303 1.00 85.94 91 ALA A CA 1
ATOM 741 C C . ALA A 1 91 ? 0.502 -8.992 -1.548 1.00 85.94 91 ALA A C 1
ATOM 743 O O . ALA A 1 91 ? -0.080 -8.001 -1.982 1.00 85.94 91 ALA A O 1
ATOM 744 N N . PHE A 1 92 ? 0.177 -9.532 -0.385 1.00 86.81 92 PHE A N 1
ATOM 745 C CA . PHE A 1 92 ? -0.711 -8.862 0.542 1.00 86.81 92 PHE A CA 1
ATOM 746 C C . PHE A 1 92 ? -0.277 -9.101 1.979 1.00 86.81 92 PHE A C 1
ATOM 748 O O . PHE A 1 92 ? 0.328 -10.116 2.326 1.00 86.81 92 PHE A O 1
ATOM 755 N N . ILE A 1 93 ? -0.643 -8.159 2.834 1.00 85.75 93 ILE A N 1
ATOM 756 C CA . ILE A 1 93 ? -0.493 -8.270 4.276 1.00 85.75 93 ILE A CA 1
ATOM 757 C C . ILE A 1 93 ? -1.887 -8.241 4.879 1.00 85.75 93 ILE A C 1
ATOM 759 O O . ILE A 1 93 ? -2.652 -7.305 4.646 1.00 85.75 93 ILE A O 1
ATOM 763 N N . GLN A 1 94 ? -2.216 -9.278 5.644 1.00 85.25 94 GLN A N 1
ATOM 764 C CA . GLN A 1 94 ? -3.489 -9.380 6.343 1.00 85.25 94 GLN A CA 1
ATOM 765 C C . GLN A 1 94 ? -3.342 -8.834 7.764 1.00 85.25 94 GLN A C 1
ATOM 767 O O . GLN A 1 94 ? -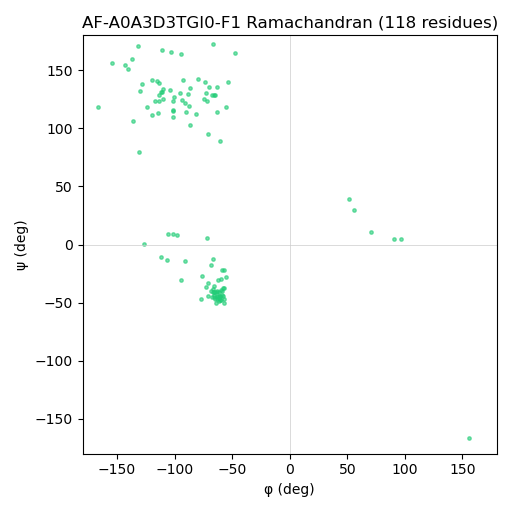2.532 -9.322 8.548 1.00 85.25 94 GLN A O 1
ATOM 772 N N . PHE A 1 95 ? -4.185 -7.870 8.109 1.00 81.88 95 PHE A N 1
ATOM 773 C CA . PHE A 1 95 ? -4.351 -7.344 9.457 1.00 81.88 95 PHE A CA 1
ATOM 774 C C . PHE A 1 95 ? -5.724 -7.744 10.006 1.00 81.88 95 PHE A C 1
ATOM 776 O O . PHE A 1 95 ? -6.625 -8.161 9.273 1.00 81.88 95 PHE A O 1
ATOM 783 N N . ARG A 1 96 ? -5.930 -7.568 11.315 1.00 79.56 96 ARG A N 1
ATOM 784 C CA . ARG A 1 96 ? -7.248 -7.787 11.936 1.00 79.56 96 ARG A CA 1
ATOM 785 C C . ARG A 1 96 ? -8.316 -6.833 11.385 1.00 79.56 96 ARG A C 1
ATOM 787 O O . ARG A 1 96 ? -9.493 -7.176 11.375 1.00 79.56 96 ARG A O 1
ATOM 794 N N . LYS A 1 97 ? -7.913 -5.626 10.979 1.00 76.81 97 LYS A N 1
ATOM 795 C CA . LYS A 1 97 ? -8.805 -4.531 10.558 1.00 76.81 97 LYS A CA 1
ATOM 796 C C . LYS A 1 97 ? -8.823 -4.282 9.052 1.00 76.81 97 LYS A C 1
ATOM 798 O O . LYS A 1 97 ? -9.409 -3.305 8.606 1.00 76.81 97 LYS A O 1
ATOM 803 N N . GLY A 1 98 ? -8.202 -5.157 8.272 1.00 77.50 98 GLY A N 1
ATOM 804 C CA . GLY A 1 98 ? -8.152 -5.013 6.825 1.00 77.50 98 GLY A CA 1
ATOM 805 C C . GLY A 1 98 ? -6.954 -5.733 6.241 1.00 77.50 98 GLY A C 1
ATOM 806 O O . GLY A 1 98 ? -6.305 -6.532 6.909 1.00 77.50 98 GLY A O 1
ATOM 807 N N . LYS A 1 99 ? -6.649 -5.441 4.986 1.00 82.50 99 LYS A N 1
ATOM 808 C CA . LYS A 1 99 ? -5.459 -5.948 4.314 1.00 82.50 99 LYS A CA 1
ATOM 809 C C . LYS A 1 99 ? -4.862 -4.855 3.445 1.00 82.50 99 LYS A C 1
ATOM 811 O O . LYS A 1 99 ? -5.598 -4.010 2.945 1.00 82.50 99 LYS A O 1
ATOM 816 N N . ILE A 1 100 ? -3.554 -4.908 3.249 1.00 80.44 100 ILE A N 1
ATOM 817 C CA . ILE A 1 100 ? -2.870 -4.121 2.220 1.00 80.44 100 ILE A CA 1
ATOM 818 C C . ILE A 1 100 ? -2.534 -5.078 1.091 1.00 80.44 100 ILE A C 1
ATOM 820 O O . ILE A 1 100 ? -2.031 -6.169 1.352 1.00 80.44 100 ILE A O 1
ATOM 824 N N . VAL A 1 101 ? -2.828 -4.685 -0.143 1.00 83.25 101 VAL A N 1
ATOM 825 C CA . VAL A 1 101 ? -2.474 -5.447 -1.340 1.00 83.25 101 VAL A CA 1
ATOM 826 C C . VAL A 1 101 ? -1.445 -4.642 -2.118 1.00 83.25 101 VAL A C 1
ATOM 828 O O . VAL A 1 101 ? -1.659 -3.468 -2.403 1.00 83.25 101 VAL A O 1
ATOM 831 N N . PHE A 1 102 ? -0.343 -5.293 -2.454 1.00 83.00 102 PHE A N 1
ATOM 832 C CA . PHE A 1 102 ? 0.754 -4.752 -3.232 1.00 83.00 102 PHE A CA 1
ATOM 833 C C . PHE A 1 102 ? 0.771 -5.413 -4.606 1.00 83.00 102 PHE A C 1
ATOM 835 O O . PHE A 1 102 ? 0.670 -6.638 -4.719 1.00 83.00 102 PHE A O 1
ATOM 842 N N . ASN A 1 103 ? 0.915 -4.590 -5.638 1.00 83.19 103 ASN A N 1
ATOM 843 C CA . ASN A 1 103 ? 1.104 -5.024 -7.013 1.00 83.19 103 ASN A CA 1
ATOM 844 C C . ASN A 1 103 ? 2.213 -4.163 -7.615 1.00 83.19 103 ASN A C 1
ATOM 846 O O . ASN A 1 103 ? 2.004 -2.977 -7.876 1.00 83.19 103 ASN A O 1
ATOM 850 N N . PHE A 1 104 ? 3.386 -4.761 -7.788 1.00 83.12 104 PHE A N 1
ATOM 851 C CA . PHE A 1 104 ? 4.555 -4.085 -8.332 1.00 83.12 104 PHE A CA 1
ATOM 852 C C . PHE A 1 104 ? 4.920 -4.669 -9.687 1.00 83.12 104 PHE A C 1
ATOM 854 O O . PHE A 1 104 ? 4.904 -5.887 -9.870 1.00 83.12 104 PHE A O 1
ATOM 861 N N . LEU A 1 105 ? 5.291 -3.804 -10.630 1.00 82.44 105 LEU A N 1
ATOM 862 C CA . LEU A 1 105 ? 5.972 -4.246 -11.840 1.00 82.44 105 LEU A CA 1
ATOM 863 C C . LEU A 1 105 ? 7.356 -4.769 -11.440 1.00 82.44 105 LEU A C 1
ATOM 865 O O . LEU A 1 105 ? 8.090 -4.076 -10.737 1.00 82.44 105 LEU A O 1
ATOM 869 N N . ILE A 1 106 ? 7.705 -5.980 -11.872 1.00 82.06 106 ILE A N 1
ATOM 870 C CA . ILE A 1 106 ? 9.029 -6.538 -11.589 1.00 82.06 106 ILE A CA 1
ATOM 871 C C . ILE A 1 106 ? 10.066 -5.787 -12.428 1.00 82.06 106 ILE A C 1
ATOM 873 O O . ILE A 1 106 ? 9.955 -5.705 -13.652 1.00 82.06 106 ILE A O 1
ATOM 877 N N . ASN A 1 107 ? 11.057 -5.225 -11.743 1.00 85.31 107 ASN A N 1
ATOM 878 C CA . ASN A 1 107 ? 12.266 -4.631 -12.301 1.00 85.31 107 ASN A CA 1
ATOM 879 C C . ASN A 1 107 ? 13.488 -5.177 -11.536 1.00 85.31 107 ASN A C 1
ATOM 881 O O . ASN A 1 107 ? 13.327 -5.836 -10.507 1.00 85.31 107 ASN A O 1
ATOM 885 N N . GLU A 1 108 ? 14.699 -4.901 -12.026 1.00 84.19 108 GLU A N 1
ATOM 886 C CA . GLU A 1 108 ? 15.937 -5.436 -11.432 1.00 84.19 108 GLU A CA 1
ATOM 887 C C . GLU A 1 108 ? 16.114 -5.043 -9.953 1.00 84.19 108 GLU A C 1
ATOM 889 O O . GLU A 1 108 ? 16.564 -5.858 -9.148 1.00 84.19 108 GLU A O 1
ATOM 894 N N . GLU A 1 109 ? 15.720 -3.820 -9.571 1.00 84.81 109 GLU A N 1
ATOM 895 C CA . GLU A 1 109 ? 15.807 -3.351 -8.180 1.00 84.81 109 GLU A CA 1
ATOM 896 C C . GLU A 1 109 ? 14.897 -4.166 -7.253 1.00 84.81 109 GLU A C 1
ATOM 898 O O . GLU A 1 109 ? 15.336 -4.660 -6.210 1.00 84.81 109 GLU A O 1
ATOM 903 N N . LEU A 1 110 ? 13.627 -4.321 -7.631 1.00 85.19 110 LEU A N 1
ATOM 904 C CA . LEU A 1 110 ? 12.647 -5.050 -6.842 1.00 85.19 110 LEU A CA 1
ATOM 905 C C . LEU A 1 110 ? 13.010 -6.530 -6.754 1.00 85.19 110 LEU A C 1
ATOM 907 O O . LEU A 1 110 ? 12.920 -7.109 -5.676 1.00 85.19 110 LEU A O 1
ATOM 911 N N . GLU A 1 111 ? 13.425 -7.143 -7.862 1.00 85.75 111 GLU A N 1
ATOM 912 C CA . GLU A 1 111 ? 13.790 -8.559 -7.888 1.00 85.75 111 GLU A CA 1
ATOM 913 C C . GLU A 1 111 ? 14.959 -8.840 -6.937 1.00 85.75 111 GLU A C 1
ATOM 915 O O . GLU A 1 111 ? 14.876 -9.747 -6.106 1.00 85.75 111 GLU A O 1
ATOM 920 N N . LYS A 1 112 ? 15.997 -7.993 -6.973 1.00 87.19 112 LYS A N 1
ATOM 921 C CA . LYS A 1 112 ? 17.127 -8.072 -6.044 1.00 87.19 112 LYS A CA 1
ATOM 922 C C . LYS A 1 112 ? 16.678 -7.923 -4.588 1.00 87.19 112 LYS A C 1
ATOM 924 O O . LYS A 1 112 ? 17.038 -8.757 -3.760 1.00 87.19 112 LYS A O 1
ATOM 929 N N . TYR A 1 113 ? 15.855 -6.917 -4.284 1.00 88.06 113 TYR A N 1
ATOM 930 C CA . TYR A 1 113 ? 15.341 -6.702 -2.928 1.00 88.06 113 TYR A CA 1
ATOM 931 C C . TYR A 1 113 ? 14.552 -7.913 -2.407 1.00 88.06 113 TYR A C 1
ATOM 933 O O . TYR A 1 113 ? 14.713 -8.322 -1.254 1.00 88.06 113 TYR A O 1
ATOM 941 N N . LEU A 1 114 ? 13.698 -8.500 -3.249 1.00 86.88 114 LEU A N 1
ATOM 942 C CA . LEU A 1 114 ? 12.888 -9.660 -2.890 1.00 86.88 114 LEU A CA 1
ATOM 943 C C . LEU A 1 114 ? 13.752 -10.900 -2.606 1.00 86.88 114 LEU A C 1
ATOM 945 O O . LEU A 1 114 ? 13.482 -11.593 -1.623 1.00 86.88 114 LEU A O 1
ATOM 949 N N . MET A 1 115 ? 14.800 -11.145 -3.406 1.00 85.62 115 MET A N 1
ATOM 950 C CA . MET A 1 115 ? 15.755 -12.239 -3.170 1.00 85.62 115 MET A CA 1
ATOM 951 C C . MET A 1 115 ? 16.551 -12.033 -1.875 1.00 85.62 115 MET A C 1
ATOM 953 O O . MET A 1 115 ? 16.644 -12.946 -1.058 1.00 85.62 115 MET A O 1
ATOM 957 N N . GLU A 1 116 ? 17.087 -10.829 -1.645 1.00 88.56 116 GLU A N 1
ATOM 958 C CA . GLU A 1 116 ? 17.878 -10.507 -0.445 1.00 88.56 116 GLU A CA 1
ATOM 959 C C . GLU A 1 116 ? 17.083 -10.696 0.856 1.00 88.56 116 GLU A C 1
ATOM 961 O O . GLU A 1 116 ? 17.650 -11.046 1.892 1.00 88.56 116 GLU A O 1
ATOM 966 N N . ASN A 1 117 ? 15.762 -10.509 0.800 1.00 85.75 117 ASN A N 1
ATOM 967 C CA . ASN A 1 117 ? 14.866 -10.653 1.945 1.00 85.75 117 ASN A CA 1
ATOM 968 C C . ASN A 1 117 ? 14.148 -12.017 2.006 1.00 85.75 117 ASN A C 1
ATOM 970 O O . ASN A 1 117 ? 13.272 -12.193 2.853 1.00 85.75 117 ASN A O 1
ATOM 974 N N . ASN A 1 118 ? 14.514 -12.987 1.154 1.00 82.88 118 ASN A N 1
ATOM 975 C CA . ASN A 1 118 ? 13.886 -14.317 1.055 1.00 82.88 118 ASN A CA 1
ATOM 976 C C . ASN A 1 118 ? 12.352 -14.261 0.908 1.00 82.88 118 ASN A C 1
ATOM 978 O O . ASN A 1 118 ? 11.619 -15.035 1.530 1.00 82.88 118 ASN A O 1
ATOM 982 N N . LEU A 1 119 ? 11.853 -13.301 0.129 1.00 79.19 119 LEU A N 1
ATOM 983 C CA . LEU A 1 119 ? 10.421 -13.134 -0.135 1.00 79.19 119 LEU A CA 1
ATOM 984 C C . LEU A 1 119 ? 9.964 -13.910 -1.374 1.00 79.19 119 LEU A C 1
ATOM 986 O O . LEU A 1 119 ? 8.755 -14.076 -1.568 1.00 79.19 119 LEU A O 1
ATOM 990 N N . ILE A 1 120 ? 10.923 -14.359 -2.188 1.00 73.31 120 ILE A N 1
ATOM 991 C CA . ILE A 1 120 ? 10.758 -15.145 -3.412 1.00 73.31 120 ILE A CA 1
ATOM 992 C C . ILE A 1 120 ? 11.864 -16.188 -3.542 1.00 73.31 120 ILE A C 1
ATOM 994 O O . ILE A 1 120 ? 12.941 -15.962 -2.946 1.00 73.31 120 ILE A O 1
#

Nearest PDB structures (foldseek):
  1zx4-assembly1_A  TM=3.399E-01  e=1.492E-01  Punavirus P1
  4apl-assembly3_D  TM=4.539E-01  e=2.012E+00  Neospora caninum
  7yh1-assembly2_C  TM=3.496E-01  e=4.232E+00  Promethearchaeum syntrophicum
  7jmn-assembly1_N  TM=2.472E-01  e=2.423E+00  Thermochaetoides thermophila DSM 1495
  8dg5-assembly1_K  TM=3.575E-01  e=3.978E+00  Drosophila melanogaster

Secondary structure (DSSP, 8-state):
--TTS--EEEEEEEETTEEEEEEEE--HHHHHHHHHHHHH---------HHHHHHTTTS--HHHHHHHHHHHTT---EEEE--TT-SEEEEEEEETTEEEEEEEE--HHHHHHHHHTT--

Sequence (120 aa):
TSKDGYPIFKMDAVYPLRTDNFYIPAYTEIAQAVINYLLQGKASEIKFDEVRFEASKTEQDLSLELFKLMVEKRVRVNTLSVFKGAKYFNAFIQFRKGKIVFNFLINEELEKYLMENNLI

Foldseek 3Di:
DPPVPFQWDWDWDDDPVDTDTDTHGDQPQVVVQVVCCQAPVDHDDGDDDVVSVVVSRPDDNVLVVSVVVCLVVVQDKAWDDDDVPDQWTWIKGDGPRGIDIDIDGDDPVVVVVCVVSVVD

Mean predicted aligned error: 9.0 Å

Radius of gyration: 15.21 Å; Cα contacts (8 Å, |Δi|>4): 135; chains: 1; bounding box: 42×40×32 Å

pLDDT: mean 74.32, std 10.14, range [48.22, 88.56]

Solvent-accessible surface area (backbone atoms only — not comparable to full-atom values): 7402 Å² total; per-residue (Å²): 98,48,101,86,68,40,54,52,43,78,45,77,50,75,52,100,90,49,71,50,81,44,80,43,75,51,34,72,66,60,52,51,41,53,50,43,22,42,75,70,69,46,87,66,90,79,83,86,52,68,69,59,50,60,52,38,72,77,54,75,64,56,69,57,54,52,51,52,54,38,52,74,70,66,50,74,71,46,71,76,53,87,55,96,86,55,67,51,45,36,36,33,35,79,43,95,72,47,67,51,76,47,79,40,77,63,44,74,68,56,51,51,53,33,50,79,66,68,72,99